Protein AF-A0A838G076-F1 (afdb_monomer_lite)

Secondary structure (DSSP, 8-state):
-GGG-S-EEEE-SSTT-EEEE-HHHHHHHHTPPP-------

Foldseek 3Di:
DLQVDQWDWDAPPDPPDIDIDHPVVVCVVVVDDDDDPDDDD

Radius of gyration: 11.71 Å; chains: 1; bounding box: 29×24×22 Å

Sequence (41 aa):
ALTHHATVWAAAGHPYAVFPTTYADLLRITGGKPVNVETTG

pLDDT: mean 94.85, std 7.31, range [59.34, 98.5]

Structure (mmCIF, N/CA/C/O backbone):
data_AF-A0A838G076-F1
#
_entry.id   AF-A0A838G076-F1
#
loop_
_atom_site.group_PDB
_atom_site.id
_atom_site.type_symbol
_atom_site.label_atom_id
_atom_site.label_alt_id
_atom_site.label_comp_id
_atom_site.label_asym_id
_atom_site.label_entity_id
_atom_site.label_seq_id
_atom_site.pdbx_PDB_ins_code
_atom_site.Cartn_x
_atom_site.Cartn_y
_atom_site.Cartn_z
_atom_site.occupancy
_atom_site.B_iso_or_equiv
_atom_site.auth_seq_id
_atom_site.auth_comp_id
_atom_site.auth_asym_id
_atom_site.auth_atom_id
_atom_site.pdbx_PDB_model_num
ATOM 1 N N . ALA A 1 1 ? -13.889 -4.567 4.531 1.00 88.94 1 ALA A N 1
ATOM 2 C CA . ALA A 1 1 ? -13.801 -3.554 3.438 1.00 88.94 1 ALA A CA 1
ATOM 3 C C . ALA A 1 1 ? -12.768 -3.873 2.332 1.00 88.94 1 ALA A C 1
ATOM 5 O O . ALA A 1 1 ? -13.185 -4.310 1.269 1.00 88.94 1 ALA A O 1
ATOM 6 N N . LEU A 1 2 ? -11.445 -3.697 2.521 1.00 95.69 2 LEU A N 1
ATOM 7 C CA . LEU A 1 2 ? -10.455 -3.827 1.418 1.00 95.69 2 LEU A CA 1
ATOM 8 C C . LEU A 1 2 ? -10.421 -5.204 0.729 1.00 95.69 2 LEU A C 1
ATOM 10 O O . LEU A 1 2 ? -10.181 -5.290 -0.470 1.00 95.69 2 LEU A O 1
ATOM 14 N N . THR A 1 3 ? -10.692 -6.269 1.480 1.00 95.06 3 THR A N 1
ATOM 15 C CA . THR A 1 3 ? -10.735 -7.661 1.006 1.00 95.06 3 THR A CA 1
ATOM 16 C C . THR A 1 3 ? -11.802 -7.933 -0.056 1.00 95.06 3 THR A C 1
ATOM 18 O O . THR A 1 3 ? -11.717 -8.948 -0.739 1.00 95.06 3 THR A O 1
ATOM 21 N N . HIS A 1 4 ? -12.802 -7.059 -0.210 1.00 95.94 4 HIS A N 1
ATOM 22 C CA . HIS A 1 4 ? -13.888 -7.231 -1.182 1.00 95.94 4 HIS A CA 1
ATOM 23 C C . HIS A 1 4 ? -13.582 -6.627 -2.555 1.00 95.94 4 HIS A C 1
ATOM 25 O O . HIS A 1 4 ? -14.403 -6.725 -3.465 1.00 95.94 4 HIS A O 1
ATOM 31 N N . HIS A 1 5 ? -12.422 -5.992 -2.721 1.00 97.12 5 HIS A N 1
ATOM 32 C CA . HIS A 1 5 ? -12.034 -5.359 -3.972 1.00 97.12 5 HIS A CA 1
ATOM 33 C C . HIS A 1 5 ? -10.924 -6.158 -4.650 1.00 97.12 5 HIS A C 1
ATOM 35 O O . HIS A 1 5 ? -9.907 -6.470 -4.034 1.00 97.12 5 HIS A O 1
ATOM 41 N N . ALA A 1 6 ? -11.103 -6.448 -5.941 1.00 97.62 6 ALA A N 1
ATOM 42 C CA . ALA A 1 6 ? -10.068 -7.094 -6.748 1.00 97.62 6 ALA A CA 1
ATOM 43 C C . ALA A 1 6 ? -8.798 -6.227 -6.855 1.00 97.62 6 ALA A C 1
ATOM 45 O O . ALA A 1 6 ? -7.686 -6.750 -6.842 1.00 97.62 6 ALA A O 1
ATOM 46 N N . THR A 1 7 ? -8.975 -4.902 -6.890 1.00 98.31 7 THR A N 1
ATOM 47 C CA . THR A 1 7 ? -7.894 -3.913 -6.942 1.00 98.31 7 THR A CA 1
ATOM 48 C C . THR A 1 7 ? -8.069 -2.889 -5.831 1.00 98.31 7 THR A C 1
ATOM 50 O O . THR A 1 7 ? -9.169 -2.383 -5.606 1.00 98.31 7 THR A O 1
ATOM 53 N N . VAL A 1 8 ? -6.965 -2.535 -5.181 1.00 98.06 8 VAL A N 1
ATOM 54 C CA . VAL A 1 8 ? -6.860 -1.415 -4.243 1.00 98.06 8 VAL A CA 1
ATOM 55 C C . VAL A 1 8 ? -5.776 -0.451 -4.727 1.00 98.06 8 VAL A C 1
ATOM 57 O O . VAL A 1 8 ? -4.845 -0.852 -5.423 1.00 98.06 8 VAL A O 1
ATOM 60 N N . TRP A 1 9 ? -5.895 0.825 -4.369 1.00 98.00 9 TRP A N 1
ATOM 61 C CA . TRP A 1 9 ? -4.942 1.863 -4.763 1.00 98.00 9 TRP A CA 1
ATOM 62 C C . TRP A 1 9 ? -4.163 2.336 -3.542 1.00 98.00 9 TRP A C 1
ATOM 64 O O . TRP A 1 9 ? -4.751 2.848 -2.590 1.00 98.00 9 TRP A O 1
ATOM 74 N N . ALA A 1 10 ? -2.846 2.139 -3.565 1.00 98.06 10 ALA A N 1
ATOM 75 C CA . ALA A 1 10 ? -1.947 2.518 -2.480 1.00 98.06 10 ALA A CA 1
ATOM 76 C C . ALA A 1 10 ? -1.111 3.747 -2.865 1.00 98.06 10 ALA A C 1
ATOM 78 O O . ALA A 1 10 ? -0.794 3.956 -4.038 1.00 98.06 10 ALA A O 1
ATOM 79 N N . ALA A 1 11 ? -0.756 4.569 -1.875 1.00 98.00 11 ALA A N 1
ATOM 80 C CA . ALA A 1 11 ? 0.080 5.749 -2.078 1.00 98.00 11 ALA A CA 1
ATOM 81 C C . ALA A 1 11 ? 1.496 5.362 -2.533 1.00 98.00 11 ALA A C 1
ATOM 83 O O . ALA A 1 11 ? 2.097 4.437 -1.989 1.00 98.00 11 ALA A O 1
ATOM 84 N N . ALA A 1 12 ? 2.049 6.107 -3.492 1.00 97.19 12 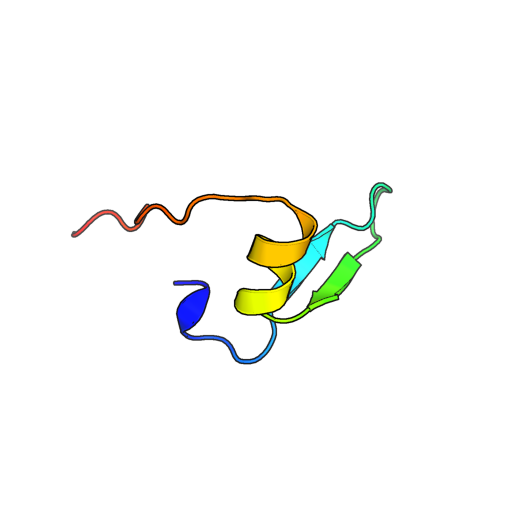ALA A N 1
ATOM 85 C CA . ALA A 1 12 ? 3.367 5.845 -4.082 1.00 97.19 12 ALA A CA 1
ATOM 86 C C . ALA A 1 12 ? 4.502 6.717 -3.493 1.00 97.19 12 ALA A C 1
ATOM 88 O O . ALA A 1 12 ? 5.550 6.890 -4.113 1.00 97.19 12 ALA A O 1
ATOM 89 N N . GLY A 1 13 ? 4.298 7.306 -2.310 1.00 96.38 13 GLY A N 1
ATOM 90 C CA . GLY A 1 13 ? 5.328 8.077 -1.595 1.00 96.38 13 GLY 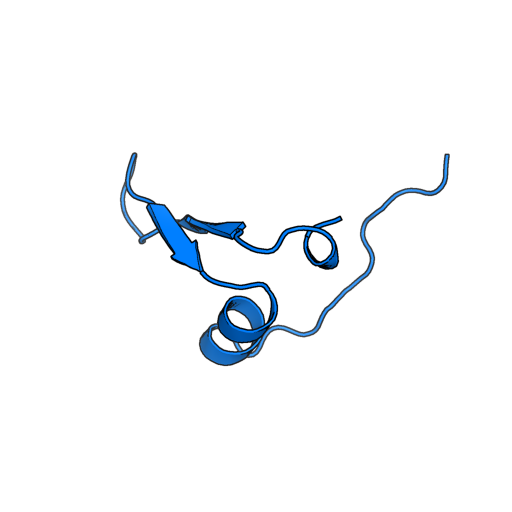A CA 1
ATOM 91 C C . GLY A 1 13 ? 5.501 9.542 -2.023 1.00 96.38 13 GLY A C 1
ATOM 92 O O . GLY A 1 13 ? 6.357 10.221 -1.469 1.00 96.38 13 GLY A O 1
ATOM 93 N N . HIS A 1 14 ? 4.687 10.049 -2.955 1.00 96.69 14 HIS A N 1
ATOM 94 C CA . HIS A 1 14 ? 4.666 11.458 -3.371 1.00 96.69 14 HIS A CA 1
ATOM 95 C C . HIS A 1 14 ? 3.217 11.961 -3.503 1.00 96.69 14 HIS A C 1
ATOM 97 O O . HIS A 1 14 ? 2.320 11.149 -3.759 1.00 96.69 14 HIS A O 1
ATOM 103 N N . PRO A 1 15 ? 2.956 13.275 -3.353 1.00 97.62 15 PRO A N 1
ATOM 104 C CA . PRO A 1 15 ? 1.627 13.838 -3.573 1.00 97.62 15 PRO A CA 1
ATOM 105 C C . PRO A 1 15 ? 1.076 13.476 -4.955 1.00 97.62 15 PRO A C 1
ATOM 107 O O . PRO A 1 15 ? 1.809 13.475 -5.942 1.00 97.62 15 PRO A O 1
ATOM 110 N N . TYR A 1 16 ? -0.223 13.183 -5.015 1.00 96.69 16 TYR A N 1
ATOM 111 C CA . TYR A 1 16 ? -0.951 12.845 -6.247 1.00 96.69 16 TYR A CA 1
ATOM 112 C C . TYR A 1 16 ? -0.470 11.579 -6.987 1.00 96.69 16 TYR A C 1
ATOM 114 O O . TYR A 1 16 ? -0.897 11.344 -8.114 1.00 96.69 16 TYR A O 1
ATOM 122 N N . ALA A 1 17 ? 0.369 10.740 -6.368 1.00 97.88 17 ALA A N 1
ATOM 123 C CA . ALA A 1 17 ? 0.854 9.493 -6.956 1.00 97.88 17 ALA A CA 1
ATOM 124 C C . ALA A 1 17 ? 0.308 8.260 -6.214 1.00 97.88 17 ALA A C 1
ATOM 126 O O . ALA A 1 17 ? 0.473 8.111 -4.999 1.00 97.88 17 ALA A O 1
ATOM 127 N N . VAL A 1 18 ? -0.306 7.346 -6.967 1.00 98.50 18 VAL A N 1
ATOM 128 C CA . VAL A 1 18 ? -0.846 6.068 -6.482 1.00 98.50 18 VAL A CA 1
ATOM 129 C C . VAL A 1 18 ? -0.509 4.946 -7.458 1.00 98.50 18 VAL A C 1
ATOM 131 O O . VAL A 1 18 ? -0.281 5.199 -8.640 1.00 98.50 18 VAL A O 1
ATOM 134 N N . PHE A 1 19 ? -0.504 3.704 -6.979 1.00 98.31 19 PHE A N 1
ATOM 135 C CA . PHE A 1 19 ? -0.336 2.523 -7.825 1.00 98.31 19 PHE A CA 1
ATOM 136 C C . PHE A 1 19 ? -1.413 1.468 -7.530 1.00 98.31 19 PHE A C 1
ATOM 138 O O . PHE A 1 19 ? -1.850 1.347 -6.377 1.00 98.31 19 PHE A O 1
ATOM 145 N N . PRO A 1 20 ? -1.857 0.712 -8.551 1.00 98.44 20 PRO A N 1
ATOM 146 C CA . PRO A 1 20 ? -2.795 -0.380 -8.355 1.00 98.44 20 PRO A CA 1
ATOM 147 C C . PRO A 1 20 ? -2.076 -1.581 -7.738 1.00 98.44 20 PRO A C 1
ATOM 149 O O . PRO A 1 20 ? -0.954 -1.919 -8.113 1.00 98.44 20 PRO A O 1
ATOM 152 N N . THR A 1 21 ? -2.735 -2.252 -6.803 1.00 98.44 21 THR A N 1
ATOM 153 C CA . THR A 1 21 ? -2.250 -3.492 -6.192 1.00 98.44 21 THR A CA 1
ATOM 154 C C . THR A 1 21 ? -3.423 -4.364 -5.748 1.00 98.44 21 THR A C 1
ATOM 156 O O . THR A 1 21 ? -4.585 -3.962 -5.846 1.00 98.44 21 THR A O 1
ATOM 159 N N . THR A 1 22 ? -3.136 -5.570 -5.266 1.00 98.38 22 THR A N 1
ATOM 160 C CA . THR A 1 22 ? -4.126 -6.453 -4.642 1.00 98.38 22 THR A CA 1
ATOM 161 C C . THR A 1 22 ? -4.039 -6.352 -3.121 1.00 98.38 22 THR A C 1
ATOM 163 O O . THR A 1 22 ? -3.015 -5.950 -2.564 1.00 98.38 22 THR A O 1
ATOM 166 N N . TYR A 1 23 ? -5.099 -6.753 -2.416 1.00 97.75 23 TYR A N 1
ATOM 167 C CA . TYR A 1 23 ? -5.058 -6.853 -0.955 1.00 97.75 23 TYR A CA 1
ATOM 168 C C . TYR A 1 23 ? -3.917 -7.770 -0.470 1.00 97.75 23 TYR A C 1
ATOM 170 O O . TYR A 1 23 ? -3.201 -7.425 0.469 1.00 97.75 23 TYR A O 1
ATOM 178 N N . ALA A 1 24 ? -3.706 -8.907 -1.141 1.00 98.06 24 ALA A N 1
ATOM 179 C CA . ALA A 1 24 ? -2.649 -9.855 -0.794 1.00 98.06 24 ALA A CA 1
ATOM 180 C C . ALA A 1 24 ? -1.244 -9.259 -0.994 1.00 98.06 24 ALA A C 1
ATOM 182 O O . ALA A 1 24 ? -0.385 -9.385 -0.119 1.00 98.06 24 ALA A O 1
ATOM 183 N N . ASP A 1 25 ? -1.018 -8.564 -2.110 1.00 98.31 25 ASP A N 1
ATOM 184 C CA . ASP A 1 25 ? 0.263 -7.914 -2.381 1.00 98.31 25 ASP A CA 1
ATOM 185 C C . ASP A 1 25 ? 0.537 -6.759 -1.426 1.00 98.31 25 ASP A C 1
ATOM 187 O O . ASP A 1 25 ? 1.667 -6.619 -0.964 1.00 98.31 25 ASP A O 1
ATOM 191 N N . LEU A 1 26 ? -0.486 -5.975 -1.072 1.00 98.00 26 LEU A N 1
ATOM 192 C CA . LEU A 1 26 ? -0.358 -4.903 -0.089 1.00 98.00 26 LEU A CA 1
ATOM 193 C C . LEU A 1 26 ? 0.137 -5.433 1.266 1.00 98.00 26 LEU A C 1
ATOM 195 O O . LEU A 1 26 ? 1.031 -4.833 1.863 1.00 98.00 26 LEU A O 1
ATOM 199 N N . LEU A 1 27 ? -0.379 -6.572 1.741 1.00 98.00 27 LEU A N 1
ATOM 200 C CA . LEU A 1 27 ? 0.114 -7.203 2.972 1.00 98.00 27 LEU A CA 1
ATOM 201 C C . LEU A 1 27 ? 1.550 -7.708 2.816 1.00 98.00 27 LEU A C 1
ATOM 203 O O . LEU A 1 27 ? 2.390 -7.456 3.678 1.00 98.00 27 LEU A O 1
ATOM 207 N N . ARG A 1 28 ? 1.851 -8.382 1.700 1.00 98.00 28 ARG A N 1
ATOM 208 C CA . ARG A 1 28 ? 3.180 -8.938 1.421 1.00 98.00 28 ARG A CA 1
ATOM 209 C C . ARG A 1 28 ? 4.269 -7.865 1.406 1.00 98.00 28 ARG A C 1
ATOM 211 O O . ARG A 1 28 ? 5.327 -8.086 1.983 1.00 98.00 28 ARG A O 1
ATOM 218 N N . ILE A 1 29 ? 4.031 -6.723 0.756 1.00 97.25 29 ILE A N 1
ATOM 219 C CA . ILE A 1 29 ? 5.045 -5.660 0.629 1.00 97.25 29 ILE A CA 1
ATOM 220 C C . ILE A 1 29 ? 5.213 -4.834 1.908 1.00 97.25 29 ILE A C 1
ATOM 222 O O . ILE A 1 29 ? 6.272 -4.253 2.118 1.00 97.25 29 ILE A O 1
ATOM 226 N N . THR A 1 30 ? 4.185 -4.768 2.755 1.00 96.75 30 THR A N 1
ATOM 227 C CA . THR A 1 30 ? 4.230 -4.000 4.009 1.00 96.75 30 THR A CA 1
ATOM 228 C C . THR A 1 30 ? 4.632 -4.846 5.215 1.00 96.75 30 THR A C 1
ATOM 230 O O . THR A 1 30 ? 4.979 -4.289 6.252 1.00 96.75 30 THR A O 1
ATOM 233 N N . GLY A 1 31 ? 4.541 -6.178 5.122 1.00 97.81 31 GLY A N 1
ATOM 234 C CA . GLY A 1 31 ? 4.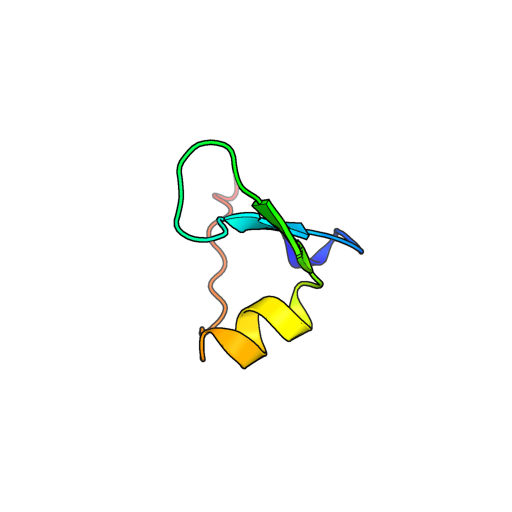584 -7.056 6.294 1.00 97.81 31 GLY A CA 1
ATOM 235 C C . GLY A 1 31 ? 3.400 -6.830 7.244 1.00 97.81 31 GLY A C 1
ATOM 236 O O . GLY A 1 31 ? 3.471 -7.183 8.421 1.00 97.81 31 GLY A O 1
ATOM 237 N N . GLY A 1 32 ? 2.330 -6.194 6.758 1.00 96.12 32 GLY A N 1
ATOM 238 C CA . GLY A 1 32 ? 1.192 -5.785 7.567 1.00 96.12 32 GLY A CA 1
ATOM 239 C C . GLY A 1 32 ? 0.396 -6.974 8.101 1.00 96.12 32 GLY A C 1
ATOM 240 O O . GLY A 1 32 ? 0.179 -7.968 7.407 1.00 96.12 32 GLY A O 1
ATOM 241 N N . LYS A 1 33 ? -0.103 -6.844 9.334 1.00 97.00 33 LYS A N 1
ATOM 242 C CA . LYS A 1 33 ? -1.081 -7.769 9.913 1.00 97.00 33 LYS A CA 1
ATOM 243 C C . LYS A 1 33 ? -2.494 -7.197 9.728 1.00 97.00 33 LYS A C 1
ATOM 245 O O . LYS A 1 33 ? -2.753 -6.104 10.229 1.00 97.00 33 LYS A O 1
ATOM 250 N N . PRO A 1 34 ? -3.414 -7.911 9.058 1.00 95.75 34 PRO A N 1
ATOM 251 C CA . PRO A 1 34 ? -4.803 -7.482 8.933 1.00 95.75 34 PRO A CA 1
ATOM 252 C C . PRO A 1 34 ? -5.488 -7.258 10.280 1.00 95.75 34 PRO A C 1
ATOM 254 O O . PRO A 1 34 ? -5.350 -8.072 11.194 1.00 95.75 34 PRO A O 1
ATOM 257 N N . VAL A 1 35 ? -6.285 -6.194 10.364 1.00 95.06 35 VAL A N 1
ATOM 258 C CA . VAL A 1 35 ? -7.192 -5.917 11.482 1.00 95.06 3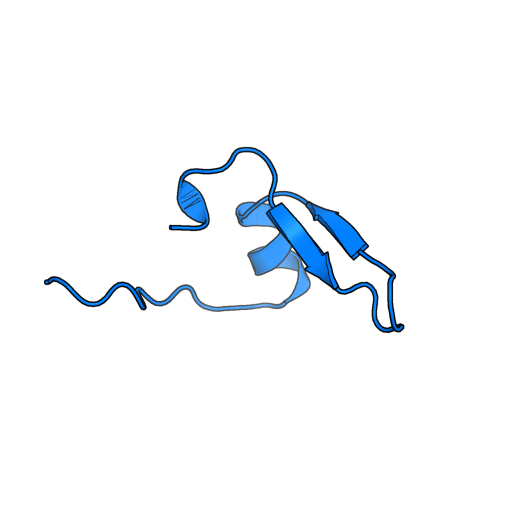5 VAL A CA 1
ATOM 259 C C . VAL A 1 35 ? -8.536 -5.498 10.906 1.00 95.06 35 VAL A C 1
ATOM 261 O O . VAL A 1 35 ? -8.586 -4.773 9.909 1.00 95.06 35 VAL A O 1
ATOM 264 N N . ASN A 1 36 ? -9.622 -5.963 11.522 1.00 92.94 36 ASN A N 1
ATOM 265 C CA . ASN A 1 36 ? -10.940 -5.460 11.186 1.00 92.94 36 ASN A CA 1
ATOM 266 C C . ASN A 1 36 ? -11.157 -4.102 11.863 1.00 92.94 36 ASN A C 1
ATOM 268 O O . ASN A 1 36 ? -11.097 -4.006 13.086 1.00 92.94 36 ASN A O 1
ATOM 272 N N . VAL A 1 37 ? -11.370 -3.068 11.054 1.00 92.19 37 VAL A N 1
ATOM 273 C CA . VAL A 1 37 ? -11.623 -1.693 11.509 1.00 92.19 37 VAL A CA 1
ATOM 274 C C . VAL A 1 37 ? -13.050 -1.246 11.211 1.00 92.19 37 VAL A C 1
ATOM 276 O O . VAL A 1 37 ? -13.383 -0.088 11.445 1.00 92.19 37 VAL A O 1
ATOM 279 N N . GLU A 1 38 ? -13.888 -2.131 10.664 1.00 88.62 38 GLU A N 1
ATOM 280 C CA . GLU A 1 38 ? -15.289 -1.801 10.455 1.00 88.62 38 GLU A CA 1
ATOM 281 C C . GLU A 1 38 ? -15.995 -1.745 11.811 1.00 88.62 38 GLU A C 1
ATOM 283 O O . GLU A 1 38 ? -16.017 -2.708 12.577 1.00 88.62 38 GLU A O 1
ATOM 288 N N . THR A 1 39 ? -16.527 -0.574 12.144 1.00 83.25 39 THR A N 1
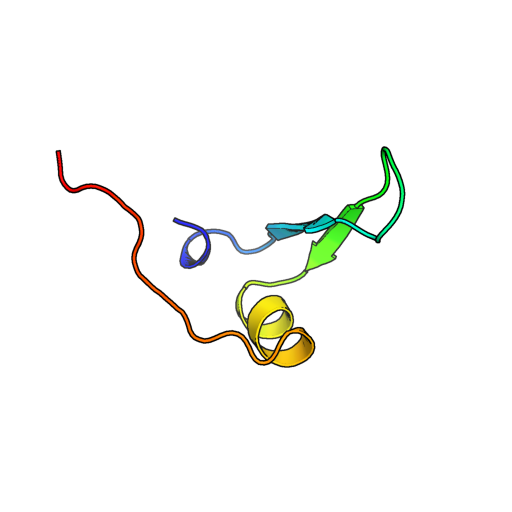ATOM 289 C CA . THR A 1 39 ? -17.450 -0.431 13.260 1.00 83.25 39 THR A CA 1
ATOM 290 C C . THR A 1 39 ? -18.737 -1.123 12.849 1.00 83.25 39 THR A C 1
ATOM 292 O O . THR A 1 39 ? -19.427 -0.665 11.939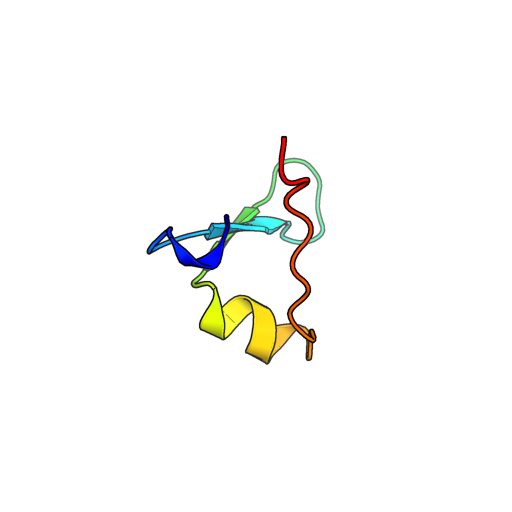 1.00 83.25 39 THR A O 1
ATOM 295 N N . THR A 1 40 ? -19.059 -2.241 13.495 1.00 73.38 40 THR A N 1
ATOM 296 C CA . THR A 1 40 ? -20.431 -2.749 13.490 1.00 73.38 40 THR A CA 1
ATOM 297 C C . THR A 1 40 ? -21.334 -1.600 13.939 1.00 73.38 40 THR A C 1
ATOM 299 O O . THR A 1 40 ? -21.076 -1.009 14.990 1.00 73.38 40 THR A O 1
ATOM 302 N N . GLY A 1 41 ? -22.305 -1.229 13.101 1.00 59.34 41 GLY A N 1
ATOM 303 C CA . GLY A 1 41 ? -23.329 -0.243 13.453 1.00 59.34 41 GLY A CA 1
ATOM 304 C C . GLY A 1 41 ? -24.190 -0.699 14.621 1.00 59.34 41 GLY A C 1
ATOM 305 O O . GLY A 1 41 ? -24.335 -1.931 14.796 1.00 59.34 41 GLY A O 1
#